Protein AF-A0A318KUF9-F1 (afdb_monomer)

Secondary structure (DSSP, 8-state):
----HHHHHHHHHHHT--TTSPPSS--HHHHHHHHHHSTTTGGG-HHHHHHHHHHHHHHHT-

Organism: NCBI:txid228006

Solvent-accessible surface area (backbone atoms only — not comparable to full-atom values): 3704 Å² total; per-residue (Å²): 133,88,78,51,78,63,59,55,51,52,50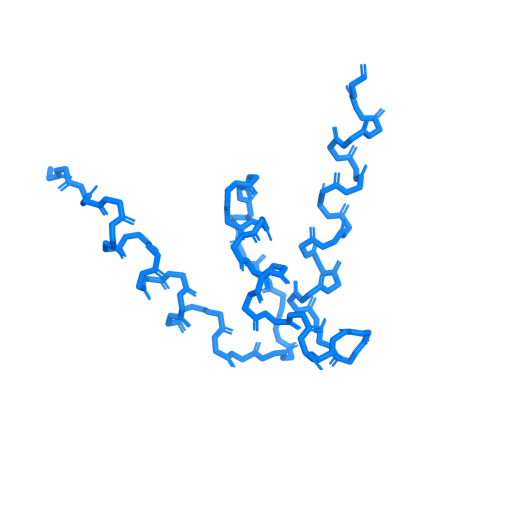,47,54,66,75,58,66,58,45,86,43,73,72,76,88,76,45,71,71,54,22,56,4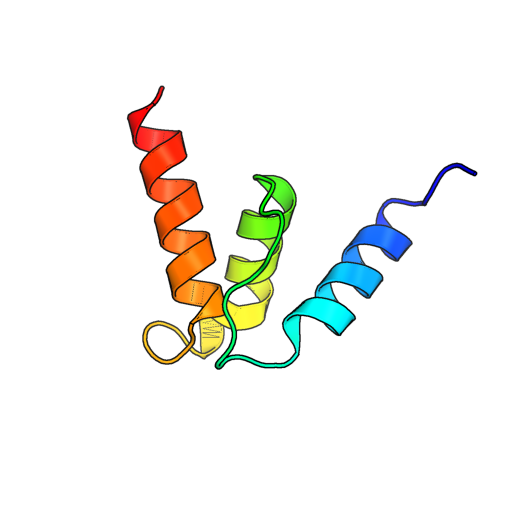8,40,42,65,74,37,48,89,54,40,94,79,20,39,33,28,47,51,27,49,53,51,54,51,54,60,60,74,75,106

pLDDT: mean 92.52, std 10.02, range [47.69, 98.44]

Radius of gyration: 11.82 Å; Cα contacts (8 Å, |Δi|>4): 49; chains: 1; bounding box: 27×35×24 Å

Sequence (62 aa):
MDVLPTDVRELWLVQSRDCAQDPEGLSYDRARFILTVHGGHGARCHQYLAASAFCFRRAAEK

Mean predicted aligned error: 3.94 Å

Foldseek 3Di:
DDDDPVNVLVVLCVQQVDQADADPPDDLVSLVSQCVVCVVVPPVGNPNVNSVVVVVVVVVVD

Structure (mmCIF, N/CA/C/O backbone):
data_AF-A0A318KUF9-F1
#
_entry.id   AF-A0A318KUF9-F1
#
loop_
_atom_site.group_PDB
_atom_site.id
_atom_site.type_symbol
_atom_site.label_atom_id
_atom_site.label_alt_id
_atom_site.label_comp_id
_atom_site.label_asym_id
_atom_site.label_entity_id
_atom_site.label_seq_id
_atom_site.pdbx_PDB_ins_code
_atom_site.Cartn_x
_atom_site.Cartn_y
_atom_site.Cartn_z
_atom_site.occupancy
_atom_site.B_iso_or_equiv
_atom_site.auth_seq_id
_atom_site.auth_comp_id
_atom_site.auth_asym_id
_atom_site.auth_atom_id
_atom_site.pdbx_PDB_model_num
ATOM 1 N N . MET A 1 1 ? 7.592 24.591 10.488 1.00 47.69 1 MET A N 1
ATOM 2 C CA . MET A 1 1 ? 7.675 24.409 9.027 1.00 47.69 1 MET A CA 1
ATOM 3 C C . MET A 1 1 ? 6.491 23.552 8.640 1.00 47.69 1 MET A C 1
ATOM 5 O O . MET A 1 1 ? 6.472 22.388 9.018 1.00 47.69 1 MET A O 1
ATOM 9 N N . ASP A 1 2 ? 5.482 24.143 8.005 1.00 67.12 2 ASP A N 1
ATOM 10 C CA . ASP A 1 2 ? 4.367 23.393 7.427 1.00 67.12 2 ASP A CA 1
ATOM 11 C C . ASP A 1 2 ? 4.883 22.612 6.218 1.00 67.12 2 ASP A C 1
ATOM 13 O O . ASP A 1 2 ? 5.370 23.202 5.257 1.00 67.12 2 ASP A O 1
ATOM 17 N N . VAL A 1 3 ? 4.838 21.285 6.302 1.00 64.69 3 VAL A N 1
ATOM 18 C CA . VAL A 1 3 ? 5.164 20.397 5.182 1.00 64.69 3 VAL A CA 1
ATOM 19 C C . VAL A 1 3 ? 3.943 20.349 4.274 1.00 64.69 3 VAL A C 1
ATOM 21 O O . VAL A 1 3 ? 2.844 20.027 4.736 1.00 64.69 3 VAL A O 1
ATOM 24 N N . LEU A 1 4 ? 4.109 20.677 2.992 1.00 74.06 4 LEU A N 1
ATOM 25 C CA . LEU A 1 4 ? 2.985 20.671 2.065 1.00 74.06 4 LEU A CA 1
ATOM 26 C C . LEU A 1 4 ? 2.540 19.223 1.784 1.00 74.06 4 LEU A C 1
ATOM 28 O O . LEU A 1 4 ? 3.357 18.300 1.801 1.00 74.06 4 LEU A O 1
ATOM 32 N N . PRO A 1 5 ? 1.254 18.982 1.469 1.00 73.00 5 PRO A N 1
ATOM 33 C CA . PRO A 1 5 ? 0.750 17.634 1.188 1.00 73.00 5 PRO A CA 1
ATOM 34 C C . PRO A 1 5 ? 1.497 16.884 0.068 1.00 73.00 5 PRO A C 1
ATOM 36 O O . PRO A 1 5 ? 1.538 15.652 0.077 1.00 73.00 5 PRO A O 1
ATOM 39 N N . THR A 1 6 ? 2.081 17.607 -0.893 1.00 79.31 6 THR A N 1
ATOM 40 C CA . THR A 1 6 ? 2.912 17.030 -1.963 1.00 79.31 6 THR A CA 1
ATOM 41 C C . THR A 1 6 ? 4.234 16.499 -1.414 1.00 79.31 6 THR A C 1
ATOM 43 O O . THR A 1 6 ? 4.563 15.344 -1.675 1.00 79.31 6 THR A O 1
ATOM 46 N N . ASP A 1 7 ? 4.918 17.273 -0.569 1.00 87.31 7 ASP A N 1
ATOM 47 C CA . ASP A 1 7 ? 6.201 16.903 0.044 1.00 87.31 7 ASP A CA 1
ATOM 48 C C . ASP A 1 7 ? 6.072 15.612 0.871 1.00 87.31 7 ASP A C 1
ATOM 50 O O . ASP A 1 7 ? 6.947 14.746 0.855 1.00 87.31 7 ASP A O 1
ATOM 54 N N . VAL A 1 8 ? 4.934 15.432 1.555 1.00 91.62 8 VAL A N 1
ATOM 55 C CA . VAL A 1 8 ? 4.639 14.201 2.308 1.00 91.62 8 VAL A CA 1
ATOM 56 C C . VAL A 1 8 ? 4.534 12.984 1.384 1.00 91.62 8 VAL A C 1
ATOM 58 O O . VAL A 1 8 ? 5.062 11.917 1.701 1.00 91.62 8 VAL A O 1
ATOM 61 N N . ARG A 1 9 ? 3.860 13.116 0.236 1.00 92.69 9 ARG A N 1
ATOM 62 C CA . ARG A 1 9 ? 3.711 12.011 -0.726 1.00 92.69 9 ARG A CA 1
ATOM 63 C C . ARG A 1 9 ? 5.028 11.673 -1.412 1.00 92.69 9 ARG A C 1
ATOM 65 O O . ARG A 1 9 ? 5.305 10.495 -1.621 1.00 92.69 9 ARG A O 1
ATOM 72 N N . GLU A 1 10 ? 5.842 12.673 -1.729 1.00 93.94 10 GLU A N 1
ATOM 73 C CA . GLU A 1 10 ? 7.187 12.459 -2.270 1.00 93.94 10 GLU A CA 1
ATOM 74 C C . GLU A 1 10 ? 8.086 11.741 -1.265 1.00 93.94 10 GLU A C 1
ATOM 76 O O . GLU A 1 10 ? 8.753 10.764 -1.613 1.00 93.94 10 GLU A O 1
ATOM 81 N N . LEU A 1 11 ? 8.036 12.142 0.007 1.00 93.88 11 LEU A N 1
ATOM 82 C CA . LEU A 1 11 ? 8.735 11.438 1.075 1.00 93.88 11 LEU A CA 1
ATOM 83 C C . LEU A 1 11 ? 8.292 9.973 1.159 1.00 93.88 11 LEU A C 1
ATOM 85 O O . LEU A 1 11 ? 9.131 9.079 1.272 1.00 93.88 11 LEU A O 1
ATOM 89 N N . TRP A 1 12 ? 6.986 9.709 1.074 1.00 95.44 12 TRP A N 1
ATOM 90 C CA . TRP A 1 12 ? 6.479 8.340 1.067 1.00 95.44 12 TRP A CA 1
ATOM 91 C 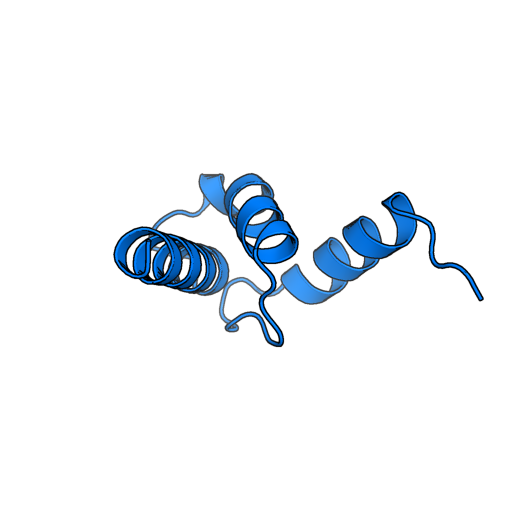C . TRP A 1 12 ? 6.965 7.549 -0.139 1.00 95.44 12 TRP A C 1
ATOM 93 O O . TRP A 1 12 ? 7.389 6.421 0.073 1.00 95.44 12 TRP A O 1
ATOM 103 N N . LEU A 1 13 ? 6.988 8.127 -1.347 1.00 94.75 13 LEU A N 1
ATOM 104 C CA . LEU A 1 13 ? 7.564 7.470 -2.527 1.00 94.75 13 LEU A CA 1
ATOM 105 C C . LEU A 1 13 ? 9.010 7.053 -2.289 1.00 94.75 13 LEU A C 1
ATOM 107 O O . LEU A 1 13 ? 9.380 5.933 -2.622 1.00 94.75 13 LEU A O 1
ATOM 111 N N . VAL A 1 14 ? 9.828 7.942 -1.719 1.00 95.00 14 VAL A N 1
ATOM 112 C CA . VAL A 1 14 ? 11.244 7.660 -1.451 1.00 95.00 14 VAL A CA 1
ATOM 113 C C . VAL A 1 14 ? 11.393 6.555 -0.408 1.00 95.00 14 VAL A C 1
ATOM 115 O O . VAL A 1 14 ? 12.182 5.631 -0.604 1.00 95.00 14 VAL A O 1
ATOM 118 N N . GLN A 1 15 ? 10.615 6.616 0.673 1.00 94.81 15 GLN A N 1
ATOM 119 C CA . GLN A 1 15 ? 10.645 5.617 1.744 1.00 94.81 15 GLN A CA 1
ATOM 120 C C . GLN A 1 15 ? 10.033 4.270 1.329 1.00 94.81 15 GLN A C 1
ATOM 122 O O . GLN A 1 15 ? 10.318 3.257 1.956 1.00 94.81 15 GLN A O 1
ATOM 127 N N . SER A 1 16 ? 9.203 4.243 0.285 1.00 95.31 16 SER A N 1
ATOM 128 C CA . SER A 1 16 ? 8.476 3.060 -0.175 1.00 95.31 16 SER A CA 1
ATOM 129 C C . SER A 1 16 ? 9.141 2.375 -1.378 1.00 95.31 16 SER A C 1
ATOM 131 O O . SER A 1 16 ? 8.533 1.524 -2.016 1.00 95.31 16 SER A O 1
ATOM 133 N N . ARG A 1 17 ? 10.399 2.684 -1.717 1.00 95.31 17 ARG A N 1
ATOM 134 C CA . ARG A 1 17 ? 11.045 2.128 -2.928 1.00 95.31 17 ARG A CA 1
ATOM 135 C C . ARG A 1 17 ? 11.356 0.635 -2.845 1.00 95.31 17 ARG A C 1
ATOM 137 O O . ARG A 1 17 ? 11.273 -0.052 -3.862 1.00 95.31 17 ARG A O 1
ATOM 144 N N . ASP A 1 18 ? 11.716 0.132 -1.666 1.00 96.56 18 ASP A N 1
ATOM 145 C CA . ASP A 1 18 ? 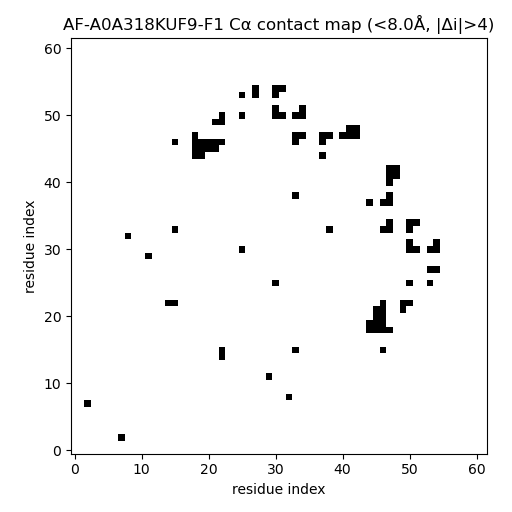12.100 -1.271 -1.496 1.00 96.56 18 ASP A CA 1
ATOM 146 C C . ASP A 1 18 ? 10.901 -2.150 -1.128 1.00 96.56 18 ASP A C 1
ATOM 148 O O . ASP A 1 18 ? 10.468 -2.219 0.022 1.00 96.56 18 ASP A O 1
ATOM 152 N N . CYS A 1 19 ? 10.369 -2.862 -2.120 1.00 97.00 19 CYS A N 1
ATOM 153 C CA . CYS A 1 19 ? 9.183 -3.701 -1.969 1.00 97.00 19 CYS A CA 1
ATOM 154 C C . CYS A 1 19 ? 9.352 -4.898 -1.022 1.00 97.00 19 CYS A C 1
ATOM 156 O O . CYS A 1 19 ? 8.335 -5.515 -0.696 1.00 97.00 19 CYS A O 1
ATOM 158 N N . ALA A 1 20 ? 10.582 -5.244 -0.628 1.00 96.88 20 ALA A N 1
ATOM 159 C CA . ALA A 1 20 ? 10.871 -6.345 0.287 1.00 96.88 20 ALA A CA 1
ATOM 160 C C . ALA A 1 20 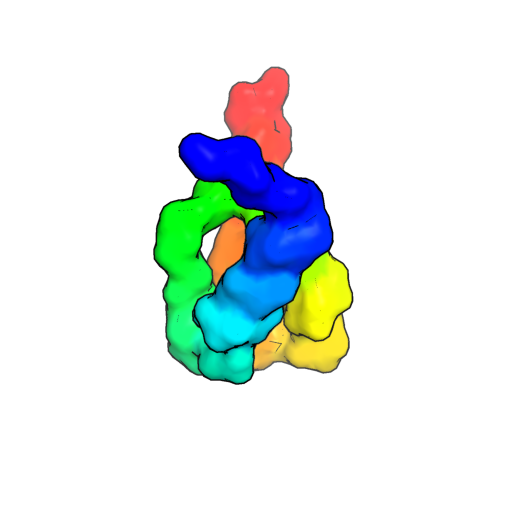? 10.877 -5.920 1.766 1.00 96.88 20 ALA A C 1
ATOM 162 O O . ALA A 1 20 ? 10.950 -6.778 2.642 1.00 96.88 20 ALA A O 1
ATOM 163 N N . GLN A 1 21 ? 10.806 -4.617 2.051 1.00 95.94 21 GLN A N 1
ATOM 164 C CA . GLN A 1 21 ? 10.728 -4.092 3.413 1.00 95.94 21 GLN A CA 1
ATOM 165 C C . GLN A 1 21 ? 9.282 -3.809 3.814 1.00 95.94 21 GLN A C 1
ATOM 167 O O . GLN A 1 21 ? 8.445 -3.470 2.974 1.00 95.94 21 GLN A O 1
ATOM 172 N N . ASP A 1 22 ? 8.999 -3.917 5.110 1.00 94.25 22 ASP A N 1
ATOM 173 C CA . ASP A 1 22 ? 7.734 -3.447 5.664 1.00 94.25 22 ASP A CA 1
ATOM 174 C C . ASP A 1 22 ? 7.767 -1.919 5.861 1.00 94.25 22 ASP A C 1
ATOM 176 O O . ASP A 1 22 ? 8.797 -1.354 6.229 1.00 94.25 22 ASP A O 1
ATOM 180 N N . PRO A 1 23 ? 6.646 -1.218 5.628 1.00 93.94 23 PRO A N 1
ATOM 181 C CA . PRO A 1 23 ? 6.554 0.217 5.820 1.00 93.94 23 PRO A CA 1
ATOM 182 C C . PRO A 1 23 ? 6.450 0.551 7.310 1.00 93.94 23 PRO A C 1
ATOM 184 O O . PRO A 1 23 ? 5.559 0.081 8.019 1.00 93.94 23 PRO A O 1
ATOM 187 N N . GLU A 1 24 ? 7.322 1.436 7.777 1.00 89.50 24 GLU A N 1
ATOM 188 C CA . GLU A 1 24 ? 7.302 1.931 9.152 1.00 89.50 24 GLU A CA 1
ATOM 189 C C . GLU A 1 24 ? 6.293 3.076 9.322 1.00 89.50 24 GLU A C 1
ATOM 191 O O . GLU A 1 24 ? 6.029 3.838 8.391 1.00 89.50 24 GLU A O 1
ATOM 196 N N . GLY A 1 25 ? 5.726 3.237 10.522 1.00 90.19 25 GLY A N 1
ATOM 197 C CA . GLY A 1 25 ? 4.879 4.394 10.845 1.00 90.19 25 GLY A CA 1
ATOM 198 C C . GLY A 1 25 ? 3.662 4.554 9.923 1.00 90.19 25 GLY A C 1
ATOM 199 O O . GLY A 1 25 ? 3.410 5.643 9.401 1.00 90.19 25 GLY A O 1
ATOM 200 N N . LEU A 1 26 ? 2.928 3.465 9.672 1.00 94.81 26 LEU A N 1
ATOM 201 C CA . LEU A 1 26 ? 1.725 3.488 8.839 1.00 94.81 26 LEU A CA 1
ATOM 202 C C . LEU A 1 26 ? 0.607 4.329 9.478 1.00 94.81 26 LEU A C 1
ATOM 204 O O . LEU A 1 26 ? 0.020 3.956 10.492 1.00 94.81 26 LEU A O 1
ATOM 208 N N . SER A 1 27 ? 0.265 5.437 8.822 1.00 96.00 27 SER A N 1
ATOM 209 C CA . SER A 1 27 ? -1.028 6.106 8.972 1.00 96.00 27 SER A CA 1
ATOM 210 C C . SER A 1 27 ? -2.023 5.567 7.937 1.00 96.00 27 SER A C 1
ATOM 212 O O . SER A 1 27 ? -1.638 4.905 6.971 1.00 96.00 27 SER A O 1
ATOM 214 N N . TYR A 1 28 ? -3.313 5.872 8.097 1.00 96.12 28 TYR A N 1
ATOM 215 C CA . TYR A 1 28 ? -4.325 5.455 7.119 1.00 96.12 28 TYR A CA 1
ATOM 216 C C . TYR A 1 28 ? -4.083 6.043 5.726 1.00 96.12 28 TYR A C 1
ATOM 218 O O . TYR A 1 28 ? -4.148 5.313 4.738 1.00 96.12 28 TYR A O 1
ATOM 226 N N . ASP A 1 29 ? -3.729 7.325 5.641 1.00 96.25 29 ASP A N 1
ATOM 227 C CA . ASP A 1 29 ? -3.435 7.974 4.360 1.00 96.25 29 ASP A CA 1
ATOM 228 C C . ASP A 1 29 ? -2.180 7.396 3.703 1.00 96.25 29 ASP A C 1
ATOM 230 O O . ASP A 1 29 ? -2.164 7.165 2.492 1.00 96.25 29 ASP A O 1
ATOM 234 N N . ARG A 1 30 ? -1.157 7.067 4.502 1.00 96.94 30 ARG A N 1
ATOM 235 C CA . ARG A 1 30 ? 0.046 6.396 4.003 1.00 96.94 30 ARG A CA 1
ATOM 236 C C . ARG A 1 30 ? -0.253 4.975 3.523 1.00 96.94 30 ARG A C 1
ATOM 238 O O . ARG A 1 30 ? 0.229 4.581 2.466 1.00 96.94 30 ARG A O 1
ATOM 245 N N . ALA A 1 31 ? -1.085 4.21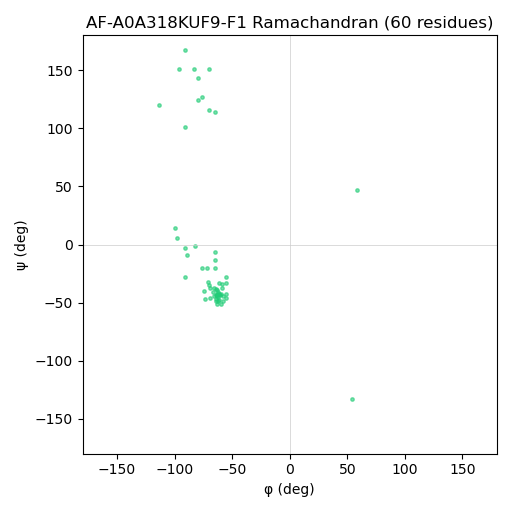9 4.241 1.00 97.94 31 ALA A N 1
ATOM 246 C CA . ALA A 1 31 ? -1.506 2.882 3.817 1.00 97.94 31 ALA A CA 1
ATOM 247 C C . ALA A 1 31 ? -2.271 2.937 2.483 1.00 97.94 31 ALA A C 1
ATOM 249 O O . ALA A 1 31 ? -1.946 2.217 1.541 1.00 97.94 31 ALA A O 1
ATOM 250 N N . ARG A 1 32 ? -3.238 3.854 2.362 1.00 97.56 32 ARG A N 1
ATOM 251 C CA . ARG A 1 32 ? -3.977 4.141 1.119 1.00 97.56 32 ARG A CA 1
ATOM 252 C C . ARG A 1 32 ? -3.045 4.493 -0.043 1.00 97.56 32 ARG A C 1
ATOM 254 O O . ARG A 1 32 ? -3.259 4.034 -1.168 1.00 97.56 32 ARG A O 1
ATOM 261 N N . PHE A 1 33 ? -2.030 5.307 0.228 1.00 97.44 33 PHE A N 1
ATOM 262 C CA . PHE A 1 33 ? -1.022 5.690 -0.748 1.00 97.44 33 PHE A CA 1
ATOM 263 C C . PHE A 1 33 ? -0.220 4.474 -1.237 1.00 97.44 33 PHE A C 1
ATOM 265 O O . PHE A 1 33 ? -0.172 4.221 -2.441 1.00 97.44 33 PHE A O 1
ATOM 272 N N . ILE A 1 34 ? 0.321 3.670 -0.315 1.00 97.81 34 ILE A N 1
ATOM 273 C CA . ILE A 1 34 ? 1.105 2.468 -0.639 1.00 97.81 34 ILE A CA 1
ATOM 274 C C . ILE A 1 34 ? 0.278 1.468 -1.455 1.00 97.81 34 ILE A C 1
ATOM 276 O O . ILE A 1 34 ? 0.769 0.959 -2.458 1.00 97.81 34 ILE A O 1
ATOM 280 N N . LEU A 1 35 ? -0.991 1.237 -1.096 1.00 98.00 35 LEU A N 1
ATOM 281 C 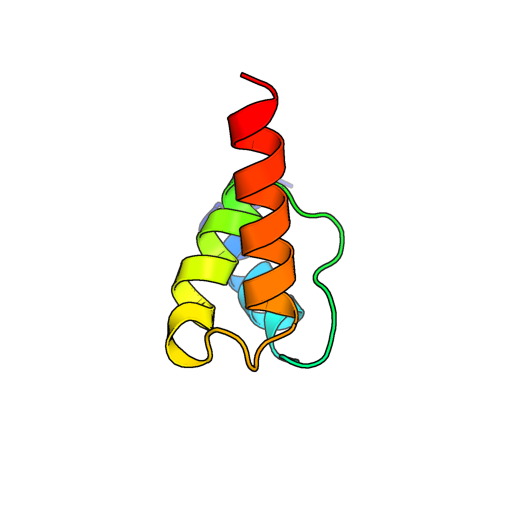CA . LEU A 1 35 ? -1.888 0.363 -1.867 1.00 98.00 35 LEU A CA 1
ATOM 282 C C . LEU A 1 35 ? -2.073 0.828 -3.314 1.00 98.00 35 LEU A C 1
ATOM 284 O O . LEU A 1 35 ? -2.214 0.004 -4.213 1.00 98.00 35 LEU A O 1
ATOM 288 N N . THR A 1 36 ? -2.063 2.142 -3.539 1.00 97.94 36 THR A N 1
ATOM 289 C CA . THR A 1 36 ? -2.209 2.722 -4.878 1.00 97.94 36 THR A CA 1
ATOM 290 C C . THR A 1 36 ? -0.930 2.538 -5.694 1.00 97.94 36 THR A C 1
ATOM 292 O O . THR A 1 36 ? -0.992 2.090 -6.834 1.00 97.94 36 THR A O 1
ATOM 295 N N . VAL A 1 37 ? 0.233 2.841 -5.111 1.00 97.44 37 VAL A N 1
ATOM 296 C CA . VAL A 1 37 ? 1.526 2.791 -5.817 1.00 97.44 37 VAL A CA 1
ATOM 297 C C . VAL A 1 37 ? 2.006 1.356 -6.044 1.00 97.44 37 VAL A C 1
ATOM 299 O O . VAL A 1 37 ? 2.498 1.033 -7.120 1.00 97.44 37 VAL A O 1
ATOM 302 N N . HIS A 1 38 ? 1.831 0.473 -5.059 1.00 98.31 38 HIS A N 1
ATOM 303 C CA . HIS A 1 38 ? 2.346 -0.901 -5.095 1.00 98.31 38 HIS A CA 1
ATOM 304 C C . HIS A 1 38 ? 1.303 -1.941 -5.525 1.00 98.31 38 HIS A C 1
ATOM 306 O O . HIS A 1 38 ? 1.595 -3.139 -5.536 1.00 98.31 38 HIS A O 1
ATOM 312 N N . GLY A 1 39 ? 0.101 -1.507 -5.924 1.00 97.56 39 GLY A N 1
ATOM 313 C CA . GLY A 1 39 ? -0.988 -2.397 -6.337 1.00 97.56 39 GLY A CA 1
ATOM 314 C C . GLY A 1 39 ? -0.608 -3.353 -7.471 1.00 97.56 39 GLY A C 1
ATOM 315 O O . GLY A 1 39 ? -1.028 -4.506 -7.466 1.00 97.56 39 GLY A O 1
ATOM 316 N N . GLY A 1 40 ? 0.265 -2.921 -8.389 1.00 97.50 40 GLY A N 1
ATOM 317 C CA . GLY A 1 40 ? 0.753 -3.759 -9.490 1.00 97.50 40 GLY A CA 1
ATOM 318 C C . GLY A 1 40 ? 1.585 -4.974 -9.055 1.00 97.50 40 GLY A C 1
ATOM 319 O O . GLY A 1 40 ? 1.701 -5.930 -9.815 1.00 97.50 40 GLY A O 1
ATOM 320 N N . HIS A 1 41 ? 2.151 -4.975 -7.843 1.00 97.69 41 HIS A N 1
ATOM 321 C CA . HIS A 1 41 ? 2.942 -6.101 -7.332 1.00 97.69 41 HIS A CA 1
ATOM 322 C C . HIS A 1 41 ? 2.097 -7.123 -6.559 1.00 97.69 41 HIS A C 1
ATOM 324 O O . HIS A 1 41 ? 2.451 -8.305 -6.495 1.00 97.69 41 HIS A O 1
ATOM 330 N N . GLY A 1 42 ? 0.993 -6.673 -5.955 1.00 95.38 42 GLY A N 1
ATOM 331 C CA . GLY A 1 42 ? 0.071 -7.511 -5.194 1.00 95.38 42 GLY A CA 1
ATOM 332 C C . GLY A 1 42 ? 0.758 -8.320 -4.090 1.00 95.38 42 GLY A C 1
ATOM 333 O O . GLY A 1 42 ? 1.588 -7.809 -3.339 1.00 95.38 42 GLY A O 1
ATOM 334 N N . ALA A 1 43 ? 0.432 -9.613 -4.011 1.00 95.38 43 ALA A N 1
ATOM 335 C CA . ALA A 1 43 ? 0.894 -10.512 -2.949 1.00 95.38 43 ALA A CA 1
ATOM 336 C C . ALA A 1 43 ? 2.416 -10.761 -2.916 1.00 95.38 43 ALA A C 1
ATOM 338 O O . ALA A 1 43 ? 2.907 -11.400 -1.993 1.00 95.38 43 ALA A O 1
ATOM 339 N N . ARG A 1 44 ? 3.174 -10.268 -3.904 1.00 96.44 44 ARG A N 1
ATOM 340 C CA . ARG A 1 44 ? 4.642 -10.362 -3.932 1.00 96.44 44 ARG A CA 1
ATOM 341 C C . ARG A 1 44 ? 5.344 -9.169 -3.278 1.00 96.44 44 ARG A C 1
ATOM 343 O O . ARG A 1 44 ? 6.569 -9.152 -3.234 1.00 96.44 44 ARG A O 1
ATOM 350 N N . CYS A 1 45 ? 4.604 -8.162 -2.818 1.00 98.38 45 CYS A N 1
ATOM 351 C CA . CYS A 1 45 ? 5.165 -6.952 -2.225 1.00 98.38 45 CYS A CA 1
ATOM 352 C C . CYS A 1 45 ? 4.822 -6.866 -0.739 1.00 98.38 45 CYS A C 1
ATOM 354 O O . CYS A 1 45 ? 3.648 -6.791 -0.372 1.00 98.38 45 CYS A O 1
ATOM 356 N N . HIS A 1 46 ? 5.855 -6.821 0.103 1.00 98.12 46 HIS A N 1
ATOM 357 C CA . HIS A 1 46 ? 5.705 -6.717 1.554 1.00 98.12 46 HIS A CA 1
ATOM 358 C C . HIS A 1 46 ? 4.966 -5.434 1.927 1.00 98.12 46 HIS A C 1
ATOM 360 O O . HIS A 1 46 ? 3.985 -5.473 2.664 1.00 98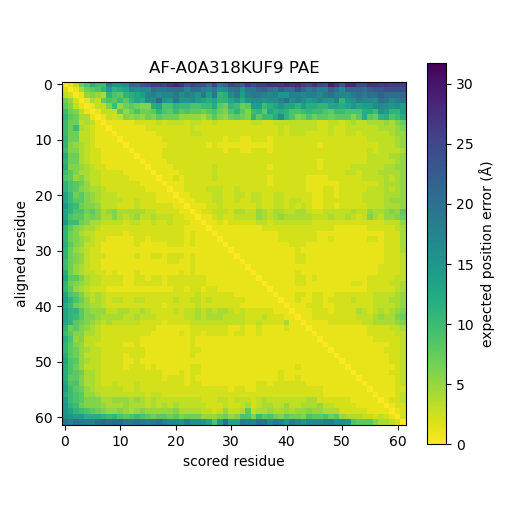.12 46 HIS A O 1
ATOM 366 N N . GLN A 1 47 ? 5.315 -4.314 1.291 1.00 98.00 47 GLN A N 1
ATOM 367 C CA . GLN A 1 47 ? 4.624 -3.052 1.535 1.00 98.00 47 GLN A CA 1
ATOM 368 C C . GLN A 1 47 ? 3.137 -3.077 1.193 1.00 98.00 47 GLN A C 1
ATOM 370 O O . GLN A 1 47 ? 2.319 -2.572 1.966 1.00 98.00 47 GLN A O 1
ATOM 375 N N . TYR A 1 48 ? 2.770 -3.687 0.065 1.00 98.38 48 TYR A N 1
ATOM 376 C CA . TYR A 1 48 ? 1.369 -3.840 -0.312 1.00 98.38 48 TYR A CA 1
ATOM 377 C C . TYR A 1 48 ? 0.612 -4.704 0.707 1.00 98.38 48 TYR A C 1
ATOM 379 O O . TYR A 1 48 ? -0.492 -4.345 1.127 1.00 98.38 48 TYR A O 1
ATOM 387 N N . LEU A 1 49 ? 1.209 -5.817 1.143 1.00 98.44 49 LEU A N 1
ATOM 388 C CA . LEU A 1 49 ? 0.618 -6.712 2.138 1.00 98.44 49 LEU A CA 1
ATOM 389 C C . LEU A 1 49 ? 0.457 -6.029 3.502 1.00 98.44 49 LEU A C 1
ATOM 391 O O . LEU A 1 49 ? -0.630 -6.073 4.078 1.00 98.44 49 LEU A O 1
ATOM 395 N N . ALA A 1 50 ? 1.488 -5.341 3.990 1.00 98.12 50 ALA A N 1
ATOM 396 C CA . ALA A 1 50 ? 1.453 -4.621 5.258 1.00 98.12 50 ALA A CA 1
ATOM 397 C C . ALA A 1 50 ? 0.399 -3.501 5.257 1.00 98.12 50 ALA A C 1
ATOM 399 O O . ALA A 1 50 ? -0.399 -3.394 6.193 1.00 98.12 50 ALA A O 1
ATOM 400 N N . ALA A 1 51 ? 0.328 -2.706 4.182 1.00 98.19 51 ALA A N 1
ATOM 401 C CA . ALA A 1 51 ? -0.691 -1.670 4.027 1.00 98.19 51 ALA A CA 1
ATOM 402 C C . ALA A 1 51 ? -2.111 -2.260 3.934 1.00 98.19 51 ALA A C 1
ATOM 404 O O . ALA A 1 51 ? -3.045 -1.718 4.529 1.00 98.19 51 ALA A O 1
ATOM 405 N N . SER A 1 52 ? -2.273 -3.398 3.249 1.00 98.25 52 SER A N 1
ATOM 406 C CA . SER A 1 52 ? -3.551 -4.121 3.171 1.00 98.25 52 SER A CA 1
ATOM 407 C C . SER A 1 52 ? -3.997 -4.597 4.554 1.00 98.25 52 SER A C 1
ATOM 409 O O . SER A 1 52 ? -5.128 -4.339 4.965 1.00 98.25 52 SER A O 1
ATOM 411 N N . ALA A 1 53 ? -3.092 -5.232 5.304 1.00 97.88 53 ALA A N 1
ATOM 412 C CA . ALA A 1 53 ? -3.356 -5.728 6.650 1.00 97.88 53 ALA A CA 1
ATOM 413 C C . ALA A 1 53 ? -3.686 -4.594 7.632 1.00 97.88 53 ALA A C 1
ATOM 415 O O . ALA A 1 53 ? -4.582 -4.734 8.466 1.00 97.88 53 ALA A O 1
ATOM 416 N N . PHE A 1 54 ? -2.999 -3.452 7.528 1.00 97.81 54 PHE A N 1
ATOM 417 C CA . PHE A 1 54 ? -3.313 -2.256 8.310 1.00 97.81 54 PHE A CA 1
ATOM 418 C C . PHE A 1 54 ? -4.739 -1.760 8.041 1.00 97.81 54 PHE A C 1
ATOM 420 O O . PHE A 1 54 ? -5.514 -1.570 8.979 1.00 97.81 54 PHE A O 1
ATOM 427 N N . CYS A 1 55 ? -5.108 -1.590 6.767 1.00 97.25 55 CYS A N 1
ATOM 428 C CA . CYS A 1 55 ? -6.445 -1.141 6.382 1.00 97.25 55 CYS A CA 1
ATOM 429 C C . CYS A 1 55 ? -7.536 -2.122 6.826 1.00 97.25 55 CYS A C 1
ATOM 431 O O . CYS A 1 55 ? -8.579 -1.682 7.305 1.00 97.25 55 CYS A O 1
ATOM 433 N N . PHE A 1 56 ? -7.290 -3.429 6.704 1.00 97.00 56 PHE A N 1
ATOM 434 C CA . PHE A 1 56 ? -8.239 -4.454 7.129 1.00 97.00 56 PHE A CA 1
ATOM 435 C C . PHE A 1 56 ? -8.474 -4.426 8.644 1.00 97.00 56 PHE A C 1
ATOM 437 O O . PHE A 1 56 ? -9.622 -4.371 9.076 1.00 97.00 56 PHE A O 1
ATOM 444 N N . ARG A 1 57 ? -7.404 -4.383 9.455 1.00 96.00 57 ARG A N 1
ATOM 445 C CA . ARG A 1 57 ? -7.523 -4.27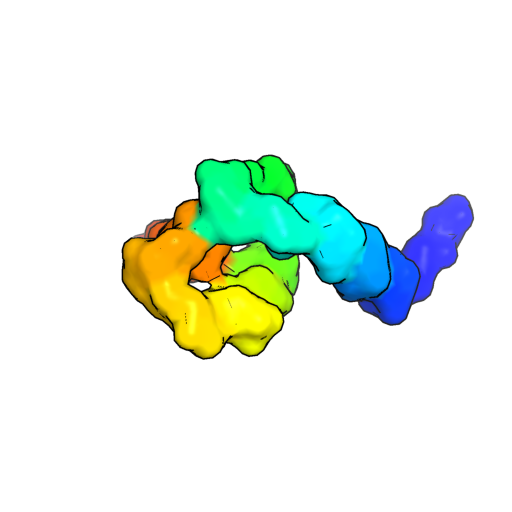7 10.922 1.00 96.00 57 ARG A CA 1
ATOM 446 C C . ARG A 1 57 ? -8.305 -3.036 11.335 1.00 96.00 57 ARG A C 1
ATOM 448 O O . ARG A 1 57 ? -9.276 -3.145 12.070 1.00 96.00 57 ARG A O 1
ATOM 455 N N . ARG A 1 58 ? -7.962 -1.877 10.769 1.00 93.25 58 ARG A N 1
ATOM 456 C CA . ARG A 1 58 ? -8.667 -0.619 11.049 1.00 93.25 58 ARG A CA 1
ATOM 457 C C . ARG A 1 58 ? -10.146 -0.660 10.649 1.00 93.25 58 ARG A C 1
ATOM 459 O O . ARG A 1 58 ? -10.961 0.017 11.265 1.00 93.25 58 ARG A O 1
ATOM 466 N N . ALA A 1 59 ? -10.498 -1.390 9.590 1.00 92.94 59 ALA A N 1
ATOM 467 C CA . ALA A 1 59 ? -11.891 -1.561 9.182 1.00 92.94 59 ALA A CA 1
ATOM 468 C C . ALA A 1 59 ? -12.676 -2.455 10.154 1.00 92.94 59 ALA A C 1
ATOM 470 O O . ALA A 1 59 ? -13.859 -2.213 10.347 1.00 92.94 59 ALA A O 1
ATOM 471 N N . ALA A 1 60 ? -12.020 -3.443 10.770 1.00 93.81 60 ALA A N 1
ATOM 472 C CA . ALA A 1 60 ? -12.620 -4.316 11.779 1.00 93.81 60 ALA A CA 1
ATOM 473 C C . ALA A 1 60 ? -12.770 -3.650 13.162 1.00 93.81 60 ALA A C 1
ATOM 475 O O . ALA A 1 60 ? -13.553 -4.113 13.981 1.00 93.81 60 ALA A O 1
ATOM 476 N N . GLU A 1 61 ? -12.016 -2.581 13.429 1.00 90.25 61 GLU A N 1
ATOM 477 C CA . GLU A 1 61 ? -12.083 -1.784 14.665 1.00 90.25 61 GLU A CA 1
ATOM 478 C C . GLU A 1 61 ? -13.208 -0.728 14.662 1.00 90.25 61 GLU A C 1
ATOM 480 O O . GLU A 1 61 ? -13.355 0.012 15.636 1.00 90.25 61 GLU A O 1
ATOM 485 N N . LYS A 1 62 ? -13.974 -0.621 13.570 1.00 61.53 62 LYS A N 1
ATOM 486 C CA . LYS A 1 62 ? -15.134 0.272 13.439 1.00 61.53 62 LYS A CA 1
ATOM 487 C C . LYS A 1 62 ? -16.438 -0.485 13.627 1.00 61.53 62 LYS A C 1
ATOM 489 O O . LYS A 1 62 ? -17.362 0.139 14.191 1.00 61.53 62 LYS A O 1
#